Protein AF-A0A212KJM6-F1 (afdb_monomer_lite)

Structure (mmCIF, N/CA/C/O backbone):
data_AF-A0A212KJM6-F1
#
_entry.id   AF-A0A212KJM6-F1
#
loop_
_atom_site.group_PDB
_atom_site.id
_atom_site.type_symbol
_atom_site.label_atom_id
_atom_site.label_alt_id
_atom_site.label_comp_id
_atom_site.label_asym_id
_atom_site.label_entity_id
_atom_site.label_seq_id
_atom_site.pdbx_PDB_ins_code
_atom_site.Cartn_x
_atom_site.Cartn_y
_atom_site.Cartn_z
_atom_site.occupancy
_atom_site.B_iso_or_equiv
_atom_site.auth_seq_id
_atom_site.auth_comp_id
_atom_site.auth_asym_id
_atom_site.auth_atom_id
_atom_site.pdbx_PDB_model_num
ATOM 1 N N . MET A 1 1 ? 33.690 -4.970 -13.133 1.00 53.34 1 MET A N 1
ATOM 2 C CA . MET A 1 1 ? 33.360 -4.643 -11.722 1.00 53.34 1 MET A CA 1
ATOM 3 C C . MET A 1 1 ? 32.434 -3.431 -11.595 1.00 53.34 1 MET A C 1
ATOM 5 O O . MET A 1 1 ? 31.470 -3.519 -10.849 1.00 53.34 1 MET A O 1
ATOM 9 N N . PHE A 1 2 ? 32.640 -2.353 -12.362 1.00 56.50 2 PHE A N 1
ATOM 10 C CA . PHE A 1 2 ? 31.801 -1.140 -12.330 1.00 56.50 2 PHE A CA 1
ATOM 11 C C . PHE A 1 2 ? 30.308 -1.385 -12.651 1.00 56.50 2 PHE A C 1
ATOM 13 O O . PHE A 1 2 ? 29.437 -0.932 -11.916 1.00 56.50 2 PHE A O 1
ATOM 20 N N . HIS A 1 3 ? 30.000 -2.205 -13.665 1.00 51.94 3 HIS A N 1
ATOM 21 C CA . HIS A 1 3 ? 28.616 -2.602 -13.986 1.00 51.94 3 HIS A CA 1
ATOM 22 C C . HIS A 1 3 ? 27.929 -3.422 -12.882 1.00 51.94 3 HIS A C 1
ATOM 24 O O . HIS A 1 3 ? 26.713 -3.372 -12.742 1.00 51.94 3 HIS A O 1
ATOM 30 N N . LEU A 1 4 ? 28.704 -4.147 -12.071 1.00 55.66 4 LEU A N 1
ATOM 31 C CA . LEU A 1 4 ? 28.189 -4.973 -10.978 1.00 55.66 4 LEU A CA 1
ATOM 32 C C . LEU A 1 4 ? 27.852 -4.103 -9.752 1.00 55.66 4 LEU A C 1
ATOM 34 O O . LEU A 1 4 ? 26.827 -4.318 -9.116 1.00 55.66 4 LEU A O 1
ATOM 38 N N . MET A 1 5 ? 28.652 -3.062 -9.484 1.00 55.56 5 MET A N 1
ATOM 39 C CA . MET A 1 5 ? 28.345 -2.045 -8.465 1.00 55.56 5 MET A CA 1
ATOM 40 C C . MET A 1 5 ? 27.154 -1.161 -8.859 1.00 55.56 5 MET A C 1
ATOM 42 O O . MET A 1 5 ? 26.325 -0.870 -8.003 1.00 55.56 5 MET A O 1
ATOM 46 N N . LEU A 1 6 ? 27.029 -0.792 -10.141 1.00 57.31 6 LEU A N 1
ATOM 47 C CA . LEU A 1 6 ? 25.854 -0.088 -10.679 1.00 57.31 6 LEU A CA 1
ATOM 48 C C . LEU A 1 6 ? 24.581 -0.942 -10.617 1.00 57.31 6 LEU A C 1
ATOM 50 O O . LEU A 1 6 ? 23.517 -0.437 -10.279 1.00 57.31 6 LEU A O 1
ATOM 54 N N . GLY A 1 7 ? 24.691 -2.244 -10.899 1.00 58.59 7 GLY A N 1
ATOM 55 C CA . GLY A 1 7 ? 23.576 -3.178 -10.751 1.00 58.59 7 GLY A CA 1
ATOM 56 C C . GLY A 1 7 ? 23.121 -3.314 -9.296 1.00 58.59 7 GLY A C 1
ATOM 57 O O . GLY A 1 7 ? 21.924 -3.278 -9.025 1.00 58.59 7 GLY A O 1
ATOM 58 N N . LEU A 1 8 ? 24.062 -3.400 -8.348 1.00 58.53 8 LEU A N 1
ATOM 59 C CA . LEU A 1 8 ? 23.743 -3.494 -6.919 1.00 58.53 8 LEU A CA 1
ATOM 60 C C . LEU A 1 8 ? 23.123 -2.208 -6.358 1.00 58.53 8 LEU A C 1
ATOM 62 O O . LEU A 1 8 ? 22.186 -2.281 -5.565 1.00 58.53 8 LEU A O 1
ATOM 66 N N . SER A 1 9 ? 23.625 -1.036 -6.758 1.00 60.34 9 SER A N 1
ATOM 67 C CA . SER A 1 9 ? 23.073 0.247 -6.316 1.00 60.34 9 SER A CA 1
ATOM 68 C C . SER A 1 9 ? 21.691 0.510 -6.915 1.00 60.34 9 SER A C 1
ATOM 70 O O . SER A 1 9 ? 20.812 0.992 -6.202 1.00 60.34 9 SER A O 1
ATOM 72 N N . ALA A 1 10 ? 21.459 0.118 -8.172 1.00 60.00 10 ALA A N 1
ATOM 73 C CA . ALA A 1 10 ? 20.139 0.160 -8.793 1.00 60.00 10 ALA A CA 1
ATOM 74 C C . ALA A 1 10 ? 19.149 -0.783 -8.090 1.00 60.00 10 ALA A C 1
ATOM 76 O O . ALA A 1 10 ? 18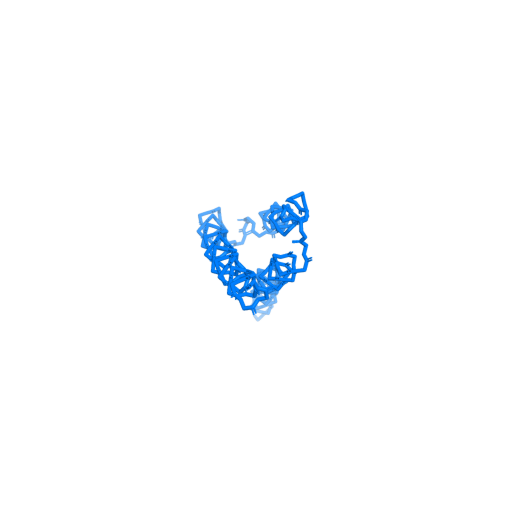.035 -0.363 -7.784 1.00 60.00 10 ALA A O 1
ATOM 77 N N . LEU A 1 11 ? 19.570 -2.008 -7.743 1.00 61.78 11 LEU A N 1
ATOM 78 C CA . LEU A 1 11 ? 18.752 -2.956 -6.975 1.00 61.78 11 LEU A CA 1
ATOM 79 C C . LEU A 1 11 ? 18.404 -2.419 -5.581 1.00 61.78 11 LEU A C 1
ATOM 81 O O . LEU A 1 11 ? 17.239 -2.456 -5.178 1.00 61.78 11 LEU A O 1
ATOM 85 N N . ALA A 1 12 ? 19.383 -1.865 -4.863 1.00 62.59 12 ALA A N 1
ATOM 86 C CA . ALA A 1 12 ? 19.164 -1.258 -3.553 1.00 62.59 12 ALA A CA 1
ATOM 87 C C . ALA A 1 12 ? 18.222 -0.043 -3.632 1.00 62.59 12 ALA A C 1
ATOM 89 O O . ALA A 1 12 ? 17.316 0.085 -2.810 1.00 62.59 12 ALA A O 1
ATOM 90 N N . ALA A 1 13 ? 18.375 0.811 -4.650 1.00 62.53 13 ALA A N 1
ATOM 91 C CA . ALA A 1 13 ? 17.488 1.948 -4.880 1.00 62.53 13 ALA A CA 1
ATOM 92 C C . ALA A 1 13 ? 16.056 1.494 -5.195 1.00 62.53 13 ALA A C 1
ATOM 94 O O . ALA A 1 13 ? 15.110 2.012 -4.607 1.00 62.53 13 ALA A O 1
ATOM 95 N N . SER A 1 14 ? 15.882 0.475 -6.043 1.00 61.94 14 SER A N 1
ATOM 96 C CA . SER A 1 14 ? 14.561 -0.101 -6.317 1.00 61.94 14 SER A CA 1
ATOM 97 C C . SER A 1 14 ? 13.927 -0.745 -5.084 1.00 61.94 14 SER A C 1
ATOM 99 O O . SER A 1 14 ? 12.722 -0.606 -4.881 1.00 61.94 14 SER A O 1
ATOM 101 N N . TRP A 1 15 ? 14.724 -1.367 -4.209 1.00 64.56 15 TRP A N 1
ATOM 102 C CA . TRP A 1 15 ? 14.231 -1.894 -2.939 1.00 64.56 15 TRP A CA 1
ATOM 103 C C . TRP A 1 15 ? 13.718 -0.771 -2.041 1.00 64.56 15 TRP A C 1
ATOM 105 O O . TRP A 1 15 ? 12.608 -0.856 -1.536 1.00 64.56 15 TRP A O 1
ATOM 115 N N . VAL A 1 16 ? 14.469 0.321 -1.890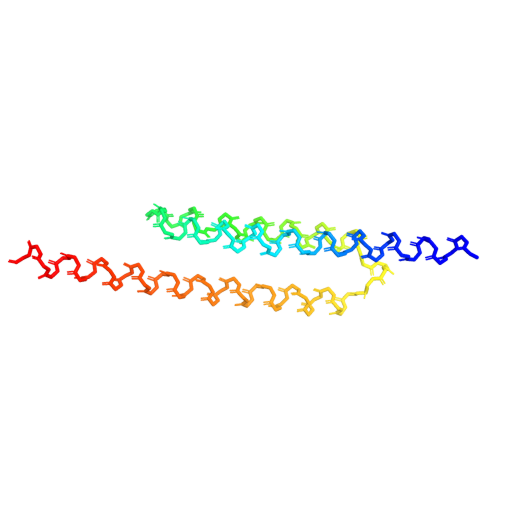 1.00 64.56 16 VAL A N 1
ATOM 116 C CA . VAL A 1 16 ? 14.030 1.470 -1.084 1.00 64.56 16 VAL A CA 1
ATOM 117 C C . VAL A 1 16 ? 12.780 2.117 -1.689 1.00 64.56 16 VAL A C 1
ATOM 119 O O . VAL A 1 16 ? 11.821 2.357 -0.963 1.00 64.56 16 VAL A O 1
ATOM 122 N N . ILE A 1 17 ? 12.739 2.334 -3.007 1.00 66.56 17 ILE A N 1
ATOM 123 C CA . ILE A 1 17 ? 11.612 2.984 -3.701 1.00 66.56 17 ILE A CA 1
ATOM 124 C C . ILE A 1 17 ? 10.313 2.178 -3.582 1.00 66.56 17 ILE A C 1
ATOM 126 O O . ILE A 1 17 ? 9.241 2.772 -3.543 1.00 66.56 17 ILE A O 1
ATOM 130 N N . LEU A 1 18 ? 10.391 0.849 -3.498 1.00 65.75 18 LEU A N 1
ATOM 131 C CA . LEU A 1 18 ? 9.219 -0.021 -3.374 1.00 65.75 18 LEU A CA 1
ATOM 132 C C . LEU A 1 18 ? 8.864 -0.294 -1.902 1.00 65.75 18 LEU A C 1
ATOM 134 O O . LEU A 1 18 ? 7.708 -0.220 -1.499 1.00 65.75 18 LEU A O 1
ATOM 138 N N . PHE A 1 19 ? 9.848 -0.548 -1.045 1.00 71.88 19 PHE A N 1
ATOM 139 C CA . PHE A 1 19 ? 9.598 -0.948 0.341 1.00 71.88 19 PHE A CA 1
ATOM 140 C C . PHE A 1 19 ? 9.131 0.218 1.225 1.00 71.88 19 PHE A C 1
ATOM 142 O O . PHE A 1 19 ? 8.290 0.019 2.102 1.00 71.88 19 PHE A O 1
ATOM 149 N N . LEU A 1 20 ? 9.625 1.441 0.987 1.00 70.19 20 LEU A N 1
ATOM 150 C CA . LEU A 1 20 ? 9.191 2.624 1.738 1.00 70.19 20 LEU A CA 1
ATOM 151 C C . LEU A 1 20 ? 7.680 2.879 1.604 1.00 70.19 20 LEU A C 1
ATOM 153 O O . LEU A 1 20 ? 7.018 2.955 2.642 1.00 70.19 20 LEU A O 1
ATOM 157 N N . PRO A 1 21 ? 7.102 2.982 0.385 1.00 68.94 21 PRO A N 1
ATOM 158 C CA . PRO A 1 21 ? 5.668 3.205 0.237 1.00 68.94 21 PRO A CA 1
ATOM 159 C C . PRO A 1 21 ? 4.845 2.041 0.783 1.00 68.94 21 PRO A C 1
ATOM 161 O O . PRO A 1 21 ? 3.768 2.291 1.315 1.00 68.94 21 PRO A O 1
ATOM 164 N N . PHE A 1 22 ? 5.369 0.808 0.761 1.00 69.75 22 PHE A N 1
ATOM 165 C CA . PHE A 1 22 ? 4.685 -0.344 1.348 1.00 69.75 22 PHE A CA 1
ATOM 166 C C . PHE A 1 22 ? 4.404 -0.156 2.848 1.00 69.75 22 PHE A C 1
ATOM 168 O O . PHE A 1 22 ? 3.263 -0.265 3.305 1.00 69.75 22 PHE A O 1
ATOM 175 N N . TRP A 1 23 ? 5.441 0.176 3.620 1.00 74.94 23 TRP A N 1
ATOM 176 C CA . TRP A 1 23 ? 5.320 0.367 5.067 1.00 74.94 23 TRP A CA 1
ATOM 177 C C . TRP A 1 23 ? 4.628 1.675 5.429 1.00 74.94 23 TRP A C 1
ATOM 179 O O . TRP A 1 23 ? 3.732 1.676 6.274 1.00 74.94 23 TRP A O 1
ATOM 189 N N . LEU A 1 24 ? 4.999 2.780 4.777 1.00 77.50 24 LEU A N 1
ATOM 190 C CA . LEU A 1 24 ? 4.379 4.082 5.028 1.00 77.50 24 LEU A CA 1
ATOM 191 C C . LEU A 1 24 ? 2.892 4.062 4.698 1.00 77.50 24 LEU A C 1
ATOM 193 O O . LEU A 1 24 ? 2.094 4.523 5.507 1.00 77.50 24 LEU A O 1
ATOM 197 N N . GLY A 1 25 ? 2.507 3.497 3.555 1.00 75.06 25 GLY A N 1
ATOM 198 C CA . GLY A 1 25 ? 1.109 3.404 3.162 1.00 75.06 25 GLY A CA 1
ATOM 199 C C . GLY A 1 25 ? 0.301 2.513 4.098 1.00 75.06 25 GLY A C 1
ATOM 200 O O . GLY A 1 25 ? -0.780 2.915 4.519 1.00 75.06 25 GLY A O 1
ATOM 201 N N . GLY A 1 26 ? 0.840 1.359 4.507 1.00 74.25 26 GLY A N 1
ATOM 202 C CA . GLY A 1 26 ? 0.184 0.474 5.476 1.00 74.25 26 GLY A CA 1
ATOM 203 C C . GLY A 1 26 ? -0.019 1.127 6.849 1.00 74.25 26 GLY A C 1
ATOM 204 O O . GLY A 1 26 ? -1.121 1.090 7.400 1.00 74.25 26 GLY A O 1
ATOM 205 N N . ILE A 1 27 ? 1.017 1.780 7.387 1.00 79.31 27 ILE A N 1
ATOM 206 C CA . ILE A 1 27 ? 0.947 2.493 8.672 1.00 79.31 27 ILE A CA 1
ATOM 207 C C . ILE A 1 27 ? -0.030 3.667 8.582 1.00 79.31 27 ILE A C 1
ATOM 209 O O . ILE A 1 27 ? -0.879 3.839 9.458 1.00 79.31 27 ILE A O 1
ATOM 213 N N . LEU A 1 28 ? 0.046 4.456 7.510 1.00 80.25 28 LEU A N 1
ATOM 214 C CA . LEU A 1 28 ? -0.836 5.599 7.303 1.00 80.25 28 LEU A CA 1
ATOM 215 C C . LEU A 1 28 ? -2.292 5.144 7.158 1.00 80.25 28 LEU A C 1
ATOM 217 O O . LEU A 1 28 ? -3.176 5.728 7.783 1.00 80.25 28 LEU A O 1
ATOM 221 N N . GLN A 1 29 ? -2.540 4.060 6.416 1.00 80.44 29 GLN A N 1
ATOM 222 C CA . GLN A 1 29 ? -3.857 3.433 6.311 1.00 80.44 29 GLN A CA 1
ATOM 223 C C . GLN A 1 29 ? -4.375 3.019 7.686 1.00 80.44 29 GLN A C 1
ATOM 225 O O . GLN A 1 29 ? -5.517 3.334 8.021 1.00 80.44 29 GLN A O 1
ATOM 230 N N . ALA A 1 30 ? -3.551 2.386 8.520 1.00 77.81 30 ALA A N 1
ATOM 231 C CA . ALA A 1 30 ? -3.952 1.998 9.866 1.00 77.81 30 ALA A CA 1
ATOM 232 C C . ALA A 1 30 ? -4.317 3.205 10.741 1.00 77.81 30 ALA A C 1
ATOM 234 O O . ALA A 1 30 ? -5.415 3.250 11.301 1.00 77.81 30 ALA A O 1
ATOM 235 N N . ILE A 1 31 ? -3.441 4.212 10.808 1.00 80.81 31 ILE A N 1
ATOM 236 C CA . ILE A 1 31 ? -3.642 5.423 11.618 1.00 80.81 31 ILE A CA 1
ATOM 237 C C . ILE A 1 31 ? -4.914 6.150 11.185 1.00 80.81 31 ILE A C 1
ATOM 239 O O . ILE A 1 31 ? -5.777 6.454 12.010 1.00 80.81 31 ILE A O 1
ATOM 243 N N . VAL A 1 32 ? -5.071 6.390 9.885 1.00 80.31 32 VAL A N 1
ATOM 244 C CA . VAL A 1 32 ? -6.241 7.079 9.343 1.00 80.31 32 VAL A CA 1
ATOM 245 C C . VAL A 1 32 ? -7.513 6.285 9.636 1.00 80.31 32 VAL A C 1
ATOM 247 O O . VAL A 1 32 ? -8.497 6.858 10.099 1.00 80.31 32 VAL A O 1
ATOM 250 N N . THR A 1 33 ? -7.508 4.966 9.442 1.00 76.81 33 THR A N 1
ATOM 251 C CA . THR A 1 33 ? -8.707 4.140 9.663 1.00 76.81 33 THR A CA 1
ATOM 252 C C . THR A 1 33 ? -9.104 4.103 11.143 1.00 76.81 33 THR A C 1
ATOM 254 O O . THR A 1 33 ? -10.294 4.164 11.467 1.00 76.81 33 THR A O 1
ATOM 257 N N . ILE A 1 34 ? -8.131 4.071 12.060 1.00 76.56 34 ILE A N 1
ATOM 258 C CA . ILE A 1 34 ? -8.371 4.089 13.510 1.00 76.56 34 ILE A CA 1
ATOM 259 C C . ILE A 1 34 ? -8.888 5.463 13.952 1.00 76.56 34 ILE A C 1
ATOM 261 O O . ILE A 1 34 ? -9.997 5.559 14.488 1.00 76.56 34 ILE A O 1
ATOM 265 N N . PHE A 1 35 ? -8.132 6.528 13.684 1.00 75.06 35 PHE A N 1
ATOM 266 C CA . PHE A 1 35 ? -8.365 7.846 14.280 1.00 75.06 35 PHE A CA 1
ATOM 267 C C . PHE A 1 3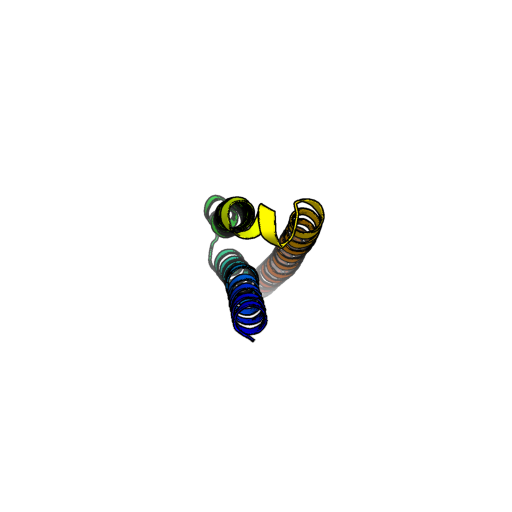5 ? -9.352 8.715 13.499 1.00 75.06 35 PHE A C 1
ATOM 269 O O . PHE A 1 35 ? -10.104 9.484 14.101 1.00 75.06 35 PHE A O 1
ATOM 276 N N . CYS A 1 36 ? -9.429 8.591 12.172 1.00 71.81 36 CYS A N 1
ATOM 277 C CA . CYS A 1 36 ? -10.341 9.428 11.398 1.00 71.81 36 CYS A CA 1
ATOM 278 C C . CYS A 1 36 ? -11.773 8.878 11.447 1.00 71.81 36 CYS A C 1
ATOM 280 O O . CYS A 1 36 ? -12.042 7.704 11.187 1.00 71.81 36 CYS A O 1
ATOM 282 N N . ARG A 1 37 ? -12.732 9.755 11.768 1.00 63.16 37 ARG A N 1
ATOM 283 C CA . ARG A 1 37 ? -14.176 9.519 11.558 1.00 63.16 37 ARG A CA 1
ATOM 284 C C . ARG A 1 37 ? -14.660 9.992 10.183 1.00 63.16 37 ARG A C 1
ATOM 286 O O . ARG A 1 37 ? -15.757 9.638 9.768 1.00 63.16 37 ARG A O 1
ATOM 293 N N . ARG A 1 38 ? -13.861 10.810 9.492 1.00 67.94 38 ARG A N 1
ATOM 294 C CA . ARG A 1 38 ? -14.207 11.441 8.215 1.00 67.94 38 ARG A CA 1
ATOM 295 C C . ARG A 1 38 ? -13.780 10.565 7.040 1.00 67.94 38 ARG A C 1
ATOM 297 O O . ARG A 1 38 ? -12.594 10.299 6.874 1.00 67.94 38 ARG A O 1
ATOM 304 N N . TRP A 1 39 ? -14.753 10.180 6.215 1.00 64.81 39 TRP A N 1
ATOM 305 C CA . TRP A 1 39 ? -14.573 9.308 5.050 1.00 64.81 39 TRP A CA 1
ATOM 306 C C . TRP A 1 39 ? -13.529 9.817 4.049 1.00 64.81 39 TRP A C 1
ATOM 308 O O . TRP A 1 39 ? -12.777 9.024 3.499 1.00 64.81 39 TRP A O 1
ATOM 318 N N . TYR A 1 40 ? -13.417 11.132 3.863 1.00 66.25 40 TYR A N 1
ATOM 319 C CA . TYR A 1 40 ? -12.463 11.730 2.920 1.00 66.25 40 TYR A CA 1
ATOM 320 C C . TYR A 1 40 ? -10.999 11.510 3.321 1.00 66.25 40 TYR A C 1
ATOM 322 O O . TYR A 1 40 ? -10.142 11.389 2.455 1.00 66.25 40 TYR A O 1
ATOM 330 N N . LEU A 1 41 ? -10.699 11.405 4.620 1.00 68.38 41 LEU A N 1
ATOM 331 C CA . LEU A 1 41 ? -9.326 11.162 5.068 1.00 68.38 41 LEU A CA 1
ATOM 332 C C . LEU A 1 41 ? -8.892 9.718 4.805 1.00 68.38 41 LEU A C 1
ATOM 334 O O . LEU A 1 41 ? -7.710 9.485 4.611 1.00 68.38 41 LEU A O 1
ATOM 338 N N . ILE A 1 42 ? -9.832 8.774 4.696 1.00 69.56 42 ILE A N 1
ATOM 339 C CA . ILE A 1 42 ? -9.566 7.360 4.370 1.00 69.56 42 ILE A CA 1
ATOM 340 C C . ILE A 1 42 ? -8.980 7.204 2.957 1.00 69.56 42 ILE A C 1
ATOM 342 O O . ILE A 1 42 ? -8.289 6.228 2.686 1.00 69.56 42 ILE A O 1
ATOM 346 N N . LEU A 1 43 ? -9.206 8.177 2.069 1.00 72.19 43 LEU A N 1
ATOM 347 C CA . LEU A 1 43 ? -8.657 8.184 0.712 1.00 72.19 43 LEU A CA 1
ATOM 348 C C . LEU A 1 43 ? -7.193 8.640 0.644 1.00 72.19 43 LEU A C 1
ATOM 350 O O . LEU A 1 43 ? -6.527 8.335 -0.341 1.00 72.19 43 LEU A O 1
ATOM 354 N N . LEU A 1 44 ? -6.664 9.331 1.663 1.00 77.62 44 LEU A N 1
ATOM 355 C CA . LEU A 1 44 ? -5.284 9.843 1.651 1.00 77.62 44 LEU A CA 1
ATOM 356 C C . LEU A 1 44 ? -4.226 8.769 1.358 1.00 77.62 44 LEU A C 1
ATOM 358 O O . LEU A 1 44 ? -3.395 8.998 0.480 1.00 77.62 44 LEU A O 1
ATOM 362 N N . PRO A 1 45 ? -4.235 7.601 2.026 1.00 75.31 45 PRO A N 1
ATOM 363 C CA . PRO A 1 45 ? -3.214 6.587 1.789 1.00 75.31 45 PRO A CA 1
ATOM 364 C C . PRO A 1 45 ? -3.352 5.944 0.404 1.00 75.31 45 PRO A C 1
ATOM 366 O O . PRO A 1 45 ? -2.345 5.589 -0.204 1.00 75.31 45 PRO A O 1
ATOM 369 N N . ALA A 1 46 ? -4.571 5.859 -0.138 1.00 76.62 46 ALA A N 1
ATOM 370 C CA . ALA A 1 46 ? -4.800 5.406 -1.508 1.00 76.62 46 ALA A CA 1
ATOM 371 C C . ALA A 1 46 ? -4.260 6.416 -2.535 1.00 76.62 46 ALA A C 1
ATOM 373 O O . ALA A 1 46 ? -3.577 6.023 -3.476 1.00 76.62 46 ALA A O 1
ATOM 374 N N . ILE A 1 47 ? -4.491 7.717 -2.327 1.00 80.75 47 ILE A N 1
ATOM 375 C CA . ILE A 1 47 ? -3.965 8.783 -3.195 1.00 80.75 47 ILE A CA 1
ATOM 376 C C . ILE A 1 47 ? -2.434 8.786 -3.167 1.00 80.75 47 ILE A C 1
ATOM 378 O O . ILE A 1 47 ? -1.801 8.801 -4.220 1.00 80.75 47 ILE A O 1
ATOM 382 N N . LEU A 1 48 ? -1.833 8.709 -1.976 1.00 80.88 48 LEU A N 1
ATOM 383 C CA . LEU A 1 48 ? -0.378 8.653 -1.822 1.00 80.88 48 LEU A CA 1
ATOM 384 C C . LEU A 1 48 ? 0.212 7.426 -2.533 1.00 80.88 48 LEU A C 1
ATOM 386 O O . LEU A 1 48 ? 1.232 7.522 -3.210 1.00 80.88 48 LEU A O 1
ATOM 390 N N . SER A 1 49 ? -0.482 6.291 -2.440 1.00 80.81 49 SER A N 1
ATOM 391 C CA . SER A 1 49 ? -0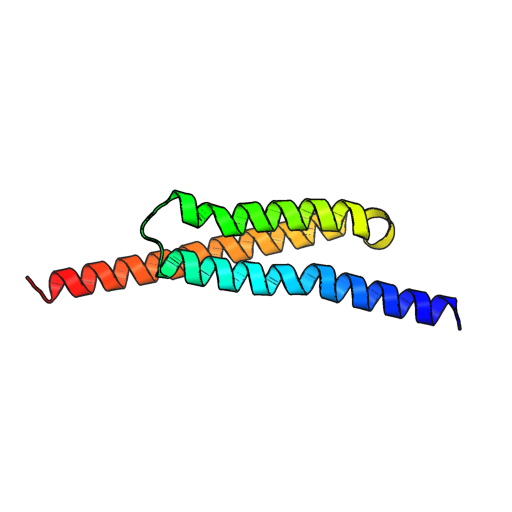.117 5.050 -3.126 1.00 80.81 49 SER A CA 1
ATOM 392 C C . SER A 1 49 ? -0.138 5.194 -4.647 1.00 80.81 49 SER A C 1
ATOM 394 O O . SER A 1 49 ? 0.785 4.733 -5.310 1.00 80.81 49 SER A O 1
ATOM 396 N N . VAL A 1 50 ? -1.138 5.882 -5.210 1.00 83.50 50 VAL A N 1
ATOM 397 C CA . VAL A 1 50 ? -1.194 6.169 -6.653 1.00 83.50 50 VAL A CA 1
ATOM 398 C C . VAL A 1 50 ? -0.036 7.073 -7.080 1.00 83.50 50 VAL A C 1
ATOM 400 O O . VAL A 1 50 ? 0.600 6.813 -8.098 1.00 83.50 50 VAL A O 1
ATOM 403 N N . VAL A 1 51 ? 0.291 8.102 -6.293 1.00 84.25 51 VAL A N 1
ATOM 404 C CA . VAL A 1 51 ? 1.430 8.991 -6.587 1.00 84.25 51 VAL A CA 1
ATOM 405 C C . VAL A 1 51 ? 2.744 8.206 -6.595 1.00 84.25 51 VAL A C 1
ATOM 407 O O . VAL A 1 51 ? 3.534 8.336 -7.531 1.00 84.25 51 VAL A O 1
ATOM 410 N N . CYS A 1 52 ? 2.958 7.336 -5.605 1.00 81.25 52 CYS A N 1
ATOM 411 C CA . CYS A 1 52 ? 4.132 6.467 -5.560 1.00 81.25 52 CYS A CA 1
ATOM 412 C C . CYS A 1 52 ? 4.161 5.459 -6.718 1.00 81.25 52 CYS A C 1
ATOM 414 O O . CYS A 1 52 ? 5.240 5.185 -7.237 1.00 81.25 52 CYS A O 1
ATOM 416 N N . MET A 1 53 ? 3.007 4.954 -7.164 1.00 82.88 53 MET A N 1
ATOM 417 C CA . MET A 1 53 ? 2.907 4.082 -8.337 1.00 82.88 53 MET A CA 1
ATOM 418 C C . MET A 1 53 ? 3.365 4.784 -9.603 1.00 82.88 53 MET A C 1
ATOM 420 O O . MET A 1 53 ? 4.205 4.258 -10.329 1.00 82.88 53 MET A O 1
ATOM 424 N N . VAL A 1 54 ? 2.857 5.989 -9.851 1.00 84.69 54 VAL A N 1
ATOM 425 C CA . VAL A 1 54 ? 3.261 6.785 -11.014 1.00 84.69 54 VAL A CA 1
ATOM 426 C C . VAL A 1 54 ? 4.759 7.081 -10.954 1.00 84.69 54 VAL A C 1
ATOM 428 O O . VAL A 1 54 ? 5.462 6.895 -11.946 1.00 84.69 54 VAL A O 1
ATOM 431 N N . TRP A 1 55 ? 5.271 7.459 -9.780 1.00 82.38 55 TRP A N 1
ATOM 432 C CA . TRP A 1 55 ? 6.697 7.714 -9.590 1.00 82.38 55 TRP A CA 1
ATOM 433 C C . TRP A 1 55 ? 7.559 6.473 -9.845 1.00 82.38 55 TRP A C 1
ATOM 435 O O . TRP A 1 55 ? 8.578 6.555 -10.529 1.00 82.38 55 TRP A O 1
ATOM 445 N N . SER A 1 56 ? 7.148 5.307 -9.339 1.00 79.00 56 SER A N 1
ATOM 446 C CA . SER A 1 56 ? 7.909 4.072 -9.530 1.00 79.00 56 SER A CA 1
ATOM 447 C C . SER A 1 56 ? 7.859 3.601 -10.980 1.00 79.00 56 SER A C 1
ATOM 449 O O . SER A 1 56 ? 8.844 3.053 -11.456 1.00 79.00 56 SER A O 1
ATOM 451 N N . VAL A 1 57 ? 6.756 3.818 -11.700 1.00 81.75 57 VAL A N 1
ATOM 452 C CA . VAL A 1 57 ? 6.697 3.545 -13.140 1.00 81.75 57 VAL A CA 1
ATOM 453 C C . VAL A 1 57 ? 7.687 4.451 -13.868 1.00 81.75 57 VAL A C 1
ATOM 455 O O . VAL A 1 57 ? 8.546 3.947 -14.576 1.00 81.75 57 VAL A O 1
ATOM 458 N N . LEU A 1 58 ? 7.672 5.763 -13.629 1.00 82.69 58 LEU A N 1
ATOM 459 C CA . LEU A 1 58 ? 8.613 6.678 -14.289 1.00 82.69 58 LEU A CA 1
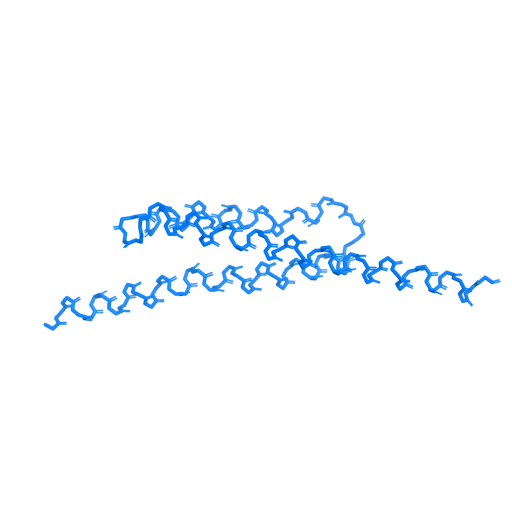ATOM 460 C C . LEU A 1 58 ? 10.084 6.371 -13.963 1.00 82.69 58 LEU A C 1
ATOM 462 O O . LEU A 1 58 ? 10.942 6.510 -14.827 1.00 82.69 58 LEU A O 1
ATOM 466 N N . SER A 1 59 ? 10.377 5.938 -12.734 1.00 77.56 59 SER A N 1
ATOM 467 C CA . SER A 1 59 ? 11.750 5.705 -12.277 1.00 77.56 59 SER A CA 1
ATOM 468 C C . SER A 1 59 ? 12.283 4.296 -12.554 1.00 77.56 59 SER A C 1
ATOM 470 O O . SER A 1 59 ? 13.500 4.123 -12.589 1.00 77.56 59 SER A O 1
ATOM 472 N N . LEU A 1 60 ? 11.420 3.280 -12.664 1.00 74.88 60 LEU A N 1
ATOM 473 C CA . LEU A 1 60 ? 11.826 1.865 -12.689 1.00 74.88 60 LEU A CA 1
ATOM 474 C C . LEU A 1 60 ? 11.297 1.090 -13.903 1.00 74.88 60 LEU A C 1
ATOM 476 O O . LEU A 1 60 ? 11.557 -0.108 -14.019 1.00 74.88 60 LEU A O 1
ATOM 480 N N . TYR A 1 61 ? 10.564 1.735 -14.815 1.00 76.38 61 TYR A N 1
ATOM 481 C CA . TYR A 1 61 ? 10.001 1.058 -15.987 1.00 76.38 61 TYR A CA 1
ATOM 482 C C . TYR A 1 61 ? 11.070 0.381 -16.852 1.00 76.38 61 TYR A C 1
ATOM 484 O O . TYR A 1 61 ? 10.903 -0.782 -17.210 1.00 76.38 61 TYR A O 1
ATOM 492 N N . GLU A 1 62 ? 12.183 1.064 -17.137 1.00 73.62 62 GLU A N 1
ATOM 493 C CA . GLU A 1 62 ? 13.257 0.515 -17.981 1.00 73.62 62 GLU A CA 1
ATOM 494 C C . GLU A 1 62 ? 14.076 -0.591 -17.297 1.00 73.62 62 GLU A C 1
ATOM 496 O O . GLU A 1 62 ? 14.674 -1.421 -17.975 1.00 73.62 62 GLU A O 1
ATOM 501 N N . THR A 1 63 ? 14.100 -0.630 -15.962 1.00 73.62 63 THR A N 1
ATOM 502 C CA . THR A 1 63 ? 14.898 -1.596 -15.190 1.00 73.62 63 THR A CA 1
ATOM 503 C C . THR A 1 63 ? 14.117 -2.849 -14.808 1.00 73.62 63 THR A C 1
ATOM 505 O O . THR A 1 63 ? 14.659 -3.949 -14.870 1.00 73.62 63 THR A O 1
ATOM 508 N N . ILE A 1 64 ? 12.856 -2.697 -14.400 1.00 72.06 64 ILE A N 1
ATOM 509 C CA . ILE A 1 64 ? 12.032 -3.778 -13.835 1.00 72.06 64 ILE A CA 1
ATOM 510 C C . ILE A 1 64 ? 10.991 -4.281 -14.847 1.00 72.06 64 ILE A C 1
ATOM 512 O O . ILE A 1 64 ? 10.561 -5.434 -14.786 1.00 72.06 64 ILE A O 1
ATOM 516 N N . GLY A 1 65 ? 10.605 -3.439 -15.806 1.00 77.25 65 GLY A N 1
ATOM 517 C CA . GLY A 1 65 ? 9.586 -3.750 -16.799 1.00 77.25 65 GLY A CA 1
ATOM 518 C C . GLY A 1 65 ? 8.154 -3.602 -16.272 1.00 77.25 65 GLY A C 1
ATOM 519 O O . GLY A 1 65 ? 7.853 -3.778 -15.088 1.00 77.25 65 GLY A O 1
ATOM 520 N N . ALA A 1 66 ? 7.235 -3.296 -17.191 1.00 78.06 66 ALA A N 1
ATOM 521 C CA . ALA A 1 66 ? 5.836 -2.985 -16.888 1.00 78.06 66 ALA A CA 1
ATOM 522 C C . ALA A 1 66 ? 5.106 -4.097 -16.113 1.00 78.06 66 ALA A C 1
ATOM 524 O O . ALA A 1 66 ? 4.348 -3.818 -15.186 1.00 78.06 66 ALA A O 1
ATOM 525 N N . MET A 1 67 ? 5.351 -5.359 -16.482 1.00 78.56 67 MET A N 1
ATOM 526 C CA . MET A 1 67 ? 4.661 -6.525 -15.921 1.00 78.56 67 MET A CA 1
ATOM 527 C C . MET A 1 67 ? 4.948 -6.693 -14.423 1.00 78.56 67 MET A C 1
ATOM 529 O O . MET A 1 67 ? 4.028 -6.878 -13.629 1.00 78.56 67 MET A O 1
ATOM 533 N N . ALA A 1 68 ? 6.216 -6.596 -14.019 1.00 79.50 68 ALA A N 1
ATOM 534 C CA . ALA A 1 68 ? 6.615 -6.774 -12.626 1.00 79.50 68 ALA A CA 1
ATOM 535 C C . ALA A 1 68 ? 6.137 -5.610 -11.742 1.00 79.50 68 ALA A C 1
ATOM 537 O O . ALA A 1 68 ? 5.656 -5.842 -10.633 1.00 79.50 68 ALA A O 1
ATOM 538 N N . LEU A 1 69 ? 6.169 -4.377 -12.260 1.00 80.88 69 LEU A N 1
ATOM 539 C CA . LEU A 1 69 ? 5.565 -3.212 -11.605 1.00 80.88 69 LEU A CA 1
ATOM 540 C C . LEU A 1 69 ? 4.051 -3.385 -11.415 1.00 80.88 69 LEU A C 1
ATOM 542 O O . LEU A 1 69 ? 3.545 -3.151 -10.320 1.00 80.88 69 LEU A O 1
ATOM 546 N N . ALA A 1 70 ? 3.330 -3.841 -12.442 1.00 82.06 70 ALA A N 1
ATOM 547 C CA . ALA A 1 70 ? 1.888 -4.069 -12.355 1.00 82.06 70 ALA A CA 1
ATOM 548 C C . ALA A 1 70 ? 1.531 -5.133 -11.304 1.00 82.06 70 ALA A C 1
ATOM 550 O O . ALA A 1 70 ? 0.621 -4.922 -10.501 1.00 82.06 70 ALA A O 1
ATOM 551 N N . ILE A 1 71 ? 2.275 -6.244 -11.261 1.00 85.88 71 ILE A N 1
ATOM 552 C CA . ILE A 1 71 ? 2.087 -7.300 -10.255 1.00 85.88 71 ILE A CA 1
ATOM 553 C C . ILE A 1 71 ? 2.365 -6.759 -8.848 1.00 85.88 71 ILE A C 1
ATOM 555 O O . ILE A 1 71 ? 1.555 -6.964 -7.945 1.00 85.88 71 ILE A O 1
ATOM 559 N N . TYR A 1 72 ? 3.472 -6.035 -8.665 1.00 84.31 72 TYR A N 1
ATOM 560 C CA . TYR A 1 72 ? 3.846 -5.456 -7.376 1.00 84.31 72 TYR A CA 1
ATOM 561 C C . TYR A 1 72 ? 2.760 -4.517 -6.834 1.00 84.31 72 TYR A C 1
ATOM 563 O O . TYR A 1 72 ? 2.277 -4.696 -5.713 1.00 84.31 72 TYR A O 1
ATOM 571 N N . TRP A 1 73 ? 2.329 -3.549 -7.647 1.00 84.38 73 TRP A N 1
ATOM 572 C CA . TRP A 1 73 ? 1.297 -2.593 -7.250 1.00 84.38 73 TRP A CA 1
ATOM 573 C C . TRP A 1 73 ? -0.057 -3.266 -7.042 1.00 84.38 73 TRP A C 1
ATOM 575 O O . TRP A 1 73 ? -0.754 -2.932 -6.088 1.00 84.38 73 TRP A O 1
ATOM 585 N N . GLY A 1 74 ? -0.403 -4.262 -7.863 1.00 85.00 74 GLY A N 1
ATOM 586 C CA . GL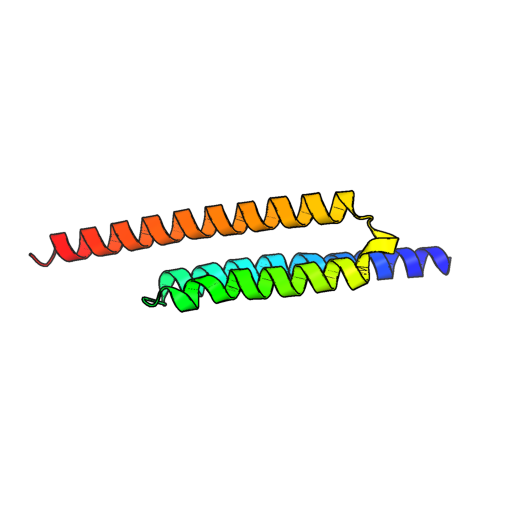Y A 1 74 ? -1.610 -5.065 -7.681 1.00 85.00 74 GLY A CA 1
ATOM 587 C C . GLY A 1 74 ? -1.651 -5.758 -6.317 1.00 85.00 74 GLY A C 1
ATOM 588 O O . GLY A 1 74 ? -2.632 -5.619 -5.587 1.00 85.00 74 GLY A O 1
ATOM 589 N N . ILE A 1 75 ? -0.565 -6.437 -5.931 1.00 87.38 75 ILE A N 1
ATOM 590 C CA . ILE A 1 75 ? -0.442 -7.080 -4.611 1.00 87.38 75 ILE A CA 1
ATOM 591 C C . ILE A 1 75 ? -0.514 -6.037 -3.492 1.00 87.38 75 ILE A C 1
ATOM 593 O O . ILE A 1 75 ? -1.196 -6.248 -2.489 1.00 87.38 75 ILE A O 1
ATOM 597 N N . TYR A 1 76 ? 0.151 -4.896 -3.663 1.00 83.12 76 TYR A N 1
ATOM 598 C CA . TYR A 1 76 ? 0.165 -3.832 -2.667 1.00 83.12 76 TYR A CA 1
ATOM 599 C C . TYR A 1 76 ? -1.220 -3.204 -2.431 1.00 83.12 76 TYR A C 1
ATOM 601 O O . TYR A 1 76 ? -1.635 -3.046 -1.281 1.00 83.12 76 TYR A O 1
ATOM 609 N N . PHE A 1 77 ? -1.984 -2.908 -3.487 1.00 84.50 77 PHE A N 1
ATOM 610 C CA . PHE A 1 77 ? -3.357 -2.416 -3.336 1.00 84.50 77 PHE A CA 1
ATOM 611 C C . PHE A 1 77 ? -4.264 -3.453 -2.671 1.00 84.50 77 PHE A C 1
ATOM 613 O O . PHE A 1 77 ? -5.096 -3.099 -1.834 1.00 84.50 77 PHE A O 1
ATOM 620 N N . LEU A 1 78 ? -4.072 -4.735 -2.987 1.00 87.88 78 LEU A N 1
ATOM 621 C CA . LEU A 1 78 ? -4.812 -5.830 -2.365 1.00 87.88 78 LEU A CA 1
ATOM 622 C C . LEU A 1 78 ? -4.488 -5.927 -0.863 1.00 87.88 78 LEU A C 1
ATOM 624 O O . LEU A 1 78 ? -5.398 -6.044 -0.042 1.00 87.88 78 LEU A O 1
ATOM 628 N N . PHE A 1 79 ? -3.216 -5.769 -0.487 1.00 86.25 79 PHE A N 1
ATOM 629 C CA . PHE A 1 79 ? -2.783 -5.681 0.908 1.00 86.25 79 PHE A CA 1
ATOM 630 C C . PHE A 1 79 ? -3.425 -4.497 1.645 1.00 86.25 79 PHE A C 1
ATOM 632 O O . PHE A 1 79 ? -3.998 -4.687 2.720 1.00 86.25 79 PHE A O 1
ATOM 639 N N . LEU A 1 80 ? -3.395 -3.292 1.065 1.00 82.81 80 LEU A N 1
ATOM 640 C CA . LEU A 1 80 ? -4.039 -2.112 1.653 1.00 82.81 80 LEU A CA 1
ATOM 641 C C . LEU A 1 80 ? -5.544 -2.310 1.844 1.00 82.81 80 LEU A C 1
ATOM 643 O O . LEU A 1 80 ? -6.089 -1.915 2.876 1.00 82.81 80 LEU A O 1
ATOM 647 N N . MET A 1 81 ? -6.210 -2.937 0.873 1.00 84.50 81 MET A N 1
ATOM 648 C CA . MET A 1 81 ? -7.639 -3.227 0.944 1.00 84.50 81 MET A CA 1
ATOM 649 C C . MET A 1 81 ? -7.951 -4.190 2.094 1.00 84.50 81 MET A C 1
ATOM 651 O O . MET A 1 81 ? -8.824 -3.898 2.910 1.00 84.50 81 MET A O 1
ATOM 655 N N . ILE A 1 82 ? -7.204 -5.293 2.212 1.00 87.12 82 ILE A N 1
ATOM 656 C CA . ILE A 1 82 ? -7.353 -6.252 3.317 1.00 87.12 82 ILE A CA 1
ATOM 657 C C . ILE A 1 82 ? -7.121 -5.558 4.662 1.00 87.12 82 ILE A C 1
ATOM 659 O O . ILE A 1 82 ? -7.937 -5.687 5.577 1.00 87.12 82 ILE A O 1
ATOM 663 N N . LEU A 1 83 ? -6.037 -4.789 4.781 1.00 85.69 83 LEU A N 1
ATOM 664 C CA . LEU A 1 83 ? -5.681 -4.082 6.008 1.00 85.69 83 LEU A CA 1
ATOM 665 C C . LEU A 1 83 ? -6.774 -3.085 6.414 1.00 85.69 83 LEU A C 1
ATOM 667 O O . LEU A 1 83 ? -7.186 -3.048 7.575 1.00 85.69 83 LEU A O 1
ATOM 671 N N . PHE A 1 84 ? -7.313 -2.339 5.449 1.00 83.69 84 PHE A N 1
ATOM 672 C CA . PHE A 1 84 ? -8.452 -1.458 5.671 1.00 83.69 84 PHE A CA 1
ATOM 673 C C . PHE A 1 84 ? -9.682 -2.221 6.174 1.00 83.69 84 PHE A C 1
ATOM 675 O O . PHE A 1 84 ? -10.263 -1.835 7.190 1.00 83.69 84 PHE A O 1
ATOM 682 N N . THR A 1 85 ? -10.069 -3.316 5.513 1.00 84.88 85 THR A N 1
ATOM 683 C CA . THR A 1 85 ? -11.240 -4.116 5.901 1.00 84.88 85 THR A CA 1
ATOM 684 C C . THR A 1 85 ? -11.098 -4.693 7.307 1.00 84.88 85 THR A C 1
ATOM 686 O O . THR A 1 85 ? -12.055 -4.637 8.084 1.00 84.88 85 THR A O 1
ATOM 689 N N . ILE A 1 86 ? -9.916 -5.201 7.668 1.00 87.44 86 ILE A N 1
ATOM 690 C CA . ILE A 1 86 ? -9.638 -5.742 9.005 1.00 87.44 86 ILE A CA 1
ATOM 691 C C . ILE A 1 86 ? -9.781 -4.644 10.061 1.00 87.44 86 ILE A C 1
ATOM 693 O O . ILE A 1 86 ? -10.563 -4.787 11.003 1.00 87.44 86 ILE A O 1
ATOM 697 N N . ILE A 1 87 ? -9.082 -3.520 9.890 1.00 86.12 87 ILE A N 1
ATOM 698 C CA . ILE A 1 87 ? -9.076 -2.435 10.880 1.00 86.12 87 ILE A CA 1
ATOM 699 C C . ILE A 1 87 ? -10.466 -1.814 11.017 1.00 86.12 87 ILE A C 1
ATOM 701 O O . ILE A 1 87 ? -10.929 -1.554 12.131 1.00 86.12 87 ILE A O 1
ATOM 705 N N . PHE A 1 88 ? -11.170 -1.621 9.903 1.00 84.31 88 PHE A N 1
ATOM 706 C CA . PHE A 1 88 ? -12.535 -1.111 9.916 1.00 84.31 88 PHE A CA 1
ATOM 707 C C . PHE A 1 88 ? -13.495 -2.065 10.640 1.00 84.31 88 PHE A C 1
ATOM 709 O O . PHE A 1 88 ? -14.324 -1.619 11.438 1.00 84.31 88 PHE A O 1
ATOM 716 N N . SER A 1 89 ? -13.355 -3.375 10.422 1.00 86.12 89 SER A N 1
ATOM 717 C CA . SER A 1 89 ? -14.164 -4.396 11.100 1.00 86.12 89 SER A CA 1
ATOM 718 C C . SER A 1 89 ? -13.914 -4.409 12.608 1.00 86.12 89 SER A C 1
ATOM 720 O O . SER A 1 89 ? -14.875 -4.388 13.379 1.00 86.12 89 SER A O 1
ATOM 722 N N . ILE A 1 90 ? -12.648 -4.342 13.036 1.00 86.50 90 ILE A N 1
ATOM 723 C CA . ILE A 1 90 ? -12.266 -4.244 14.455 1.00 86.50 90 ILE A CA 1
ATOM 724 C C . ILE A 1 90 ? -12.852 -2.973 15.074 1.00 86.50 90 ILE A C 1
ATOM 726 O O . ILE A 1 90 ? -13.532 -3.040 16.097 1.00 86.50 90 ILE A O 1
ATOM 730 N N . LYS A 1 91 ? -12.666 -1.814 14.433 1.00 82.69 91 LYS A N 1
ATOM 731 C CA . LYS A 1 91 ? -13.204 -0.533 14.914 1.00 82.69 91 LYS A CA 1
ATOM 732 C C . LYS A 1 91 ? -14.720 -0.590 15.083 1.00 82.69 91 LYS A C 1
ATOM 734 O O . LYS A 1 91 ? -15.247 -0.149 16.103 1.00 82.69 91 LYS A O 1
ATOM 739 N N . ARG A 1 92 ? -15.432 -1.154 14.104 1.00 83.94 92 ARG A N 1
ATOM 740 C CA . ARG A 1 92 ? -16.892 -1.303 14.155 1.00 83.94 92 ARG A CA 1
ATOM 741 C C . ARG A 1 92 ? -17.327 -2.238 15.281 1.00 83.94 92 ARG A C 1
ATOM 743 O O . ARG A 1 92 ? -18.311 -1.939 15.955 1.00 83.94 92 ARG A O 1
ATOM 750 N N . PHE A 1 93 ? -16.606 -3.337 15.494 1.00 86.50 93 PHE A N 1
ATOM 751 C CA . PHE A 1 93 ? -16.870 -4.276 16.581 1.00 86.50 93 PHE A CA 1
ATOM 752 C C . PHE A 1 93 ? -16.677 -3.619 17.954 1.00 86.50 93 PHE A C 1
ATOM 754 O O . PHE A 1 93 ? -17.584 -3.660 18.782 1.00 86.50 93 PHE A O 1
ATOM 761 N N . VAL A 1 94 ? -15.554 -2.923 18.159 1.00 84.31 94 VAL A N 1
ATOM 762 C CA . VAL A 1 94 ? -15.248 -2.204 19.408 1.00 84.31 94 VAL A CA 1
ATOM 763 C C . VAL A 1 94 ? -16.293 -1.126 19.701 1.00 84.31 94 VAL A C 1
ATOM 765 O O . VAL A 1 94 ? -16.789 -1.046 20.821 1.00 84.31 94 VAL A O 1
ATOM 768 N N . LEU A 1 95 ? -16.686 -0.334 18.697 1.00 83.00 95 LEU A N 1
ATOM 769 C CA . LEU A 1 95 ? -17.718 0.695 18.865 1.00 83.00 95 LEU A CA 1
ATOM 770 C C . LEU A 1 95 ? -19.080 0.097 19.241 1.00 83.00 95 LEU A C 1
ATOM 772 O O . LEU A 1 95 ? -19.761 0.637 20.109 1.00 83.00 95 LEU A O 1
ATOM 776 N N . ARG A 1 96 ? -19.477 -1.023 18.620 1.00 85.00 96 ARG A N 1
ATOM 777 C CA . ARG A 1 96 ? -20.716 -1.732 18.978 1.00 85.00 96 ARG A CA 1
ATOM 778 C C . ARG A 1 96 ? -20.669 -2.276 20.402 1.00 85.00 96 ARG A C 1
ATOM 780 O O . ARG A 1 96 ? -21.639 -2.120 21.133 1.00 85.00 96 ARG A O 1
ATOM 787 N N . TRP A 1 97 ? -19.549 -2.879 20.794 1.00 85.56 97 TRP A N 1
ATOM 788 C CA . TRP A 1 97 ? -19.372 -3.425 22.137 1.00 85.56 97 TRP A CA 1
ATOM 789 C C . TRP A 1 97 ? -19.409 -2.336 23.213 1.00 85.56 97 TRP A C 1
ATOM 791 O O . TRP A 1 97 ? -20.032 -2.519 24.254 1.00 85.56 97 TRP A O 1
ATOM 801 N N . TRP A 1 98 ? -18.803 -1.178 22.941 1.00 82.88 98 TRP A N 1
ATOM 802 C CA . TRP A 1 98 ? -18.825 -0.040 23.860 1.00 82.88 98 TRP A CA 1
ATOM 803 C C . TRP A 1 98 ? -20.231 0.549 24.024 1.00 82.88 98 TRP A C 1
ATOM 805 O O . TRP A 1 98 ? -20.642 0.836 25.143 1.00 82.88 98 TRP A O 1
ATOM 815 N N . MET A 1 99 ? -21.004 0.658 22.935 1.00 79.75 99 MET A N 1
ATOM 816 C CA . MET A 1 99 ? -22.409 1.076 23.016 1.00 79.75 99 MET A CA 1
ATOM 817 C C . MET A 1 99 ? -23.265 0.085 23.810 1.00 79.75 99 MET A C 1
ATOM 819 O O . MET A 1 99 ? -24.090 0.521 24.595 1.00 79.75 99 MET A O 1
ATOM 823 N N . ALA A 1 100 ? -23.045 -1.224 23.656 1.00 82.50 100 ALA A N 1
ATOM 824 C CA . ALA A 1 100 ? -23.790 -2.249 24.390 1.00 82.50 100 ALA A CA 1
ATOM 825 C C . ALA A 1 100 ? -23.453 -2.317 25.892 1.00 82.50 100 ALA A C 1
ATOM 827 O O . ALA A 1 100 ? -24.250 -2.833 26.662 1.00 82.50 100 ALA A O 1
ATOM 828 N N . LYS A 1 101 ? -22.273 -1.835 26.309 1.00 78.38 101 LYS A N 1
ATOM 829 C CA . LYS A 1 101 ? -21.870 -1.769 27.725 1.00 78.38 101 LYS A CA 1
ATOM 830 C C . LYS A 1 101 ? -22.351 -0.517 28.459 1.00 78.38 101 LYS A C 1
ATOM 832 O O . LYS A 1 101 ? -22.383 -0.529 29.683 1.00 78.38 101 LYS A O 1
ATOM 837 N N . ASN A 1 102 ? -22.646 0.552 27.724 1.00 71.94 102 ASN A N 1
ATOM 838 C CA . ASN A 1 102 ? -23.034 1.855 28.271 1.00 71.94 102 ASN A CA 1
ATOM 839 C C . ASN A 1 102 ? -24.545 2.136 28.131 1.00 71.94 102 ASN A C 1
ATOM 841 O O . ASN A 1 102 ? -24.962 3.284 28.284 1.00 71.94 102 ASN A O 1
ATOM 845 N N . LEU A 1 103 ? -25.329 1.109 27.799 1.00 54.84 103 LEU A N 1
ATOM 846 C CA . LEU A 1 103 ? -26.792 1.090 27.709 1.00 54.84 103 LEU A CA 1
ATOM 847 C C . LEU A 1 103 ? -27.322 0.161 28.802 1.00 54.84 103 LEU A C 1
ATOM 849 O O . LEU A 1 103 ? -28.348 0.524 29.412 1.00 54.84 103 LEU A O 1
#

Foldseek 3Di:
DVVVVVVVVLVVVLCCLQVVLLVVLLVCLLCCLQPPPDPVSNCVSVVVLVVSLVVCCVVCCVPQNDVNSVVSSVVSVVVSVVSSVVSNVVNVVVVVVVVVVVD

Secondary structure (DSSP, 8-state):
-HHHHHHHHHHHHHHHHHHHHHHHHHHHHHHHHHH---GGGGGHHHHHHHHHHHHHHHHHHHHH-HHHHHHHHHHHHHHHHHHHHHHHHHHHHHHHHHHHH--

Organism: NCBI:txid172733

Sequence (103 aa):
MFHLMLGLSALAASWVILFLPFWLGGILQAIVTIFCRRWYLILLPAILSVVCMVWSVLSLYETIGAMALAIYWGIYFLFLMILFTIIFSIKRFVLRWWMAKNL

Radius of gyration: 18.33 Å; chains: 1; bounding box: 60×19×46 Å

pLDDT: mean 75.73, std 9.49, range [51.94, 87.88]